Protein AF-A0A2C9LVH1-F1 (afdb_monomer_lite)

Foldseek 3Di:
DDPVVLLVLLLVLLQLLQCLLDLVLLPDDLVSLVVNLVSLVSLLVVLVVQPPDPCQVVNQVSQQVSLCPHPPNDPDGDGSVCSNCSNLSSLCSNVPRPSNDPVNVVSNQVVQVVVVVRNVSVVD

Structure (mmCIF, N/CA/C/O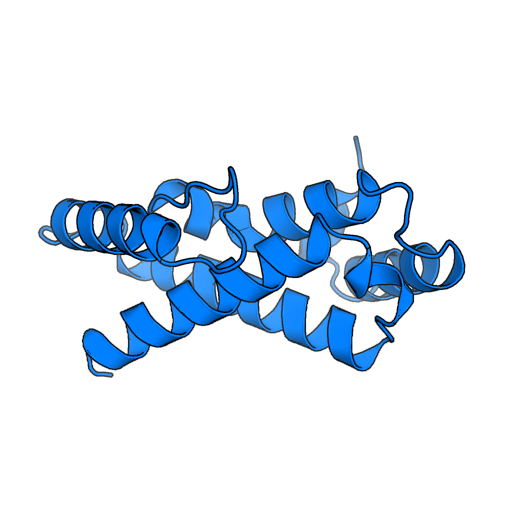 backbone):
data_AF-A0A2C9LVH1-F1
#
_entry.id   AF-A0A2C9LVH1-F1
#
loop_
_atom_site.group_PDB
_atom_site.id
_atom_site.type_symbol
_atom_site.label_atom_id
_atom_site.label_alt_id
_atom_site.label_comp_id
_atom_site.label_asym_id
_atom_site.label_entity_id
_atom_site.label_seq_id
_atom_site.pdbx_PDB_ins_code
_atom_site.Cartn_x
_atom_site.Cartn_y
_atom_site.Cartn_z
_atom_site.occupancy
_atom_site.B_iso_or_equiv
_atom_site.auth_seq_id
_atom_site.auth_comp_id
_atom_site.auth_asym_id
_atom_site.auth_atom_id
_atom_site.pdbx_PDB_model_num
ATOM 1 N N . MET A 1 1 ? -19.744 12.979 3.639 1.00 59.00 1 MET A N 1
ATOM 2 C CA . MET A 1 1 ? -19.319 11.820 2.816 1.00 59.00 1 MET A CA 1
ATOM 3 C C . MET A 1 1 ? -19.940 10.568 3.432 1.00 59.00 1 MET A C 1
ATOM 5 O O . MET A 1 1 ? -19.969 10.493 4.650 1.00 59.00 1 MET A O 1
ATOM 9 N N . SER A 1 2 ? -20.521 9.648 2.654 1.00 74.12 2 SER A N 1
ATOM 10 C CA . SER A 1 2 ? -21.210 8.464 3.214 1.00 74.12 2 SER A CA 1
ATOM 11 C C . SER A 1 2 ? -20.211 7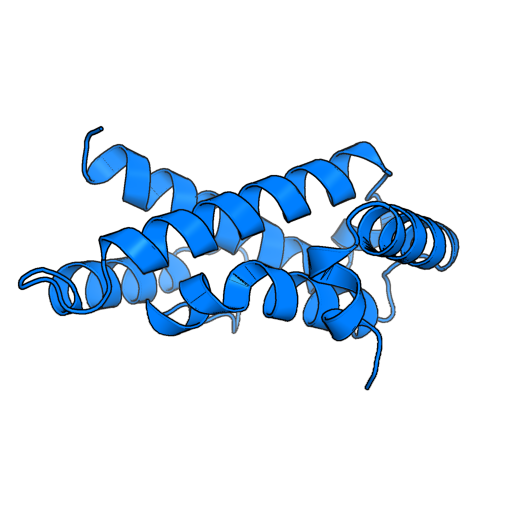.387 3.662 1.00 74.12 2 SER A C 1
ATOM 13 O O . SER A 1 2 ? -19.225 7.154 2.964 1.00 74.12 2 SER A O 1
ATOM 15 N N . ALA A 1 3 ? -20.487 6.686 4.769 1.00 74.12 3 ALA A N 1
ATOM 16 C CA . ALA A 1 3 ? -19.660 5.582 5.277 1.00 74.12 3 ALA A CA 1
ATOM 17 C C . ALA A 1 3 ? -19.419 4.478 4.229 1.00 74.12 3 ALA A C 1
ATOM 19 O O . ALA A 1 3 ? -18.339 3.897 4.165 1.00 74.12 3 ALA A O 1
ATOM 20 N N . VAL A 1 4 ? -20.394 4.240 3.342 1.00 78.69 4 VAL A N 1
ATOM 21 C CA . VAL A 1 4 ? -20.272 3.286 2.226 1.00 78.69 4 VAL A CA 1
ATOM 22 C C . VAL A 1 4 ? -19.185 3.709 1.234 1.00 78.69 4 VAL A C 1
ATOM 24 O O . VAL A 1 4 ? -18.483 2.860 0.695 1.00 78.69 4 VAL A O 1
ATOM 27 N N . ILE A 1 5 ? -19.035 5.014 0.989 1.00 81.75 5 ILE A N 1
ATOM 28 C CA . ILE A 1 5 ? -18.023 5.550 0.069 1.00 81.75 5 ILE A CA 1
ATOM 29 C C . ILE A 1 5 ? -16.631 5.387 0.681 1.00 81.75 5 ILE A C 1
ATOM 31 O O . ILE A 1 5 ? -15.731 4.911 -0.001 1.00 81.75 5 ILE A O 1
ATOM 35 N N . ILE A 1 6 ? -16.476 5.699 1.972 1.00 84.69 6 ILE A N 1
ATOM 36 C CA . ILE A 1 6 ? -15.209 5.529 2.702 1.00 84.69 6 ILE A CA 1
ATOM 37 C C . ILE A 1 6 ? -14.757 4.065 2.652 1.00 84.69 6 ILE A C 1
ATOM 39 O O . ILE A 1 6 ? -13.626 3.769 2.280 1.00 84.69 6 ILE A O 1
ATOM 43 N N . ILE A 1 7 ? -15.672 3.140 2.938 1.00 85.25 7 ILE A N 1
ATOM 44 C CA . ILE A 1 7 ? -15.420 1.697 2.882 1.00 85.25 7 ILE A CA 1
ATOM 45 C C . ILE A 1 7 ? -15.005 1.236 1.479 1.00 85.25 7 ILE A C 1
ATOM 47 O O . ILE A 1 7 ? -14.020 0.513 1.339 1.00 85.25 7 ILE A O 1
ATOM 51 N N . LYS A 1 8 ? -15.722 1.662 0.431 1.00 86.88 8 LYS A N 1
ATOM 52 C CA . LYS A 1 8 ? -15.373 1.324 -0.960 1.00 86.88 8 LYS A CA 1
ATOM 53 C C . LYS A 1 8 ? -13.982 1.826 -1.337 1.00 86.88 8 LYS A C 1
ATOM 55 O O . LYS A 1 8 ? -13.230 1.115 -1.991 1.00 86.88 8 LYS A O 1
ATOM 60 N N . ASN A 1 9 ? -13.649 3.028 -0.894 1.00 89.25 9 ASN A N 1
ATOM 61 C CA . ASN A 1 9 ? -12.369 3.669 -1.141 1.00 89.25 9 ASN A CA 1
ATOM 62 C C . ASN A 1 9 ? -11.209 2.942 -0.440 1.00 89.25 9 ASN A C 1
ATOM 64 O O . ASN A 1 9 ? -10.180 2.685 -1.059 1.00 89.25 9 ASN A O 1
ATOM 68 N N . ILE A 1 10 ? -11.394 2.529 0.819 1.00 90.50 10 ILE A N 1
ATOM 69 C CA . ILE A 1 10 ? -10.416 1.692 1.534 1.00 90.50 10 ILE A CA 1
ATOM 70 C C . ILE A 1 10 ? -10.244 0.340 0.830 1.00 90.50 10 ILE A C 1
ATOM 72 O O . ILE A 1 10 ? -9.126 -0.155 0.685 1.00 90.50 10 ILE A O 1
ATOM 76 N N . PHE A 1 11 ? -11.340 -0.255 0.355 1.00 90.31 11 PHE A N 1
ATOM 77 C CA . PHE A 1 11 ? -11.275 -1.511 -0.386 1.00 90.31 11 PHE A CA 1
ATOM 78 C C . PHE A 1 11 ? -10.509 -1.369 -1.708 1.00 90.31 11 PHE A C 1
ATOM 80 O O . PHE A 1 11 ? -9.767 -2.272 -2.086 1.00 90.31 11 PHE A O 1
ATOM 87 N N . GLU A 1 12 ? -10.621 -0.229 -2.390 1.00 91.94 12 GLU A N 1
ATOM 88 C CA . GLU A 1 12 ? -9.840 0.037 -3.599 1.00 91.94 12 GLU A CA 1
ATOM 89 C C . GLU A 1 12 ? -8.337 0.109 -3.304 1.00 91.94 12 GLU A C 1
ATOM 91 O O . GLU A 1 12 ? -7.536 -0.510 -4.007 1.00 91.94 12 GLU A O 1
ATOM 96 N N . PHE A 1 13 ? -7.945 0.752 -2.200 1.00 93.56 13 PHE A N 1
ATOM 97 C CA . PHE A 1 13 ? -6.558 0.704 -1.737 1.00 93.56 13 PHE A CA 1
ATOM 98 C C . PHE A 1 13 ? -6.098 -0.729 -1.425 1.00 93.56 13 PHE A C 1
ATOM 100 O O . PHE A 1 13 ? -4.992 -1.116 -1.802 1.00 93.56 13 PHE A O 1
ATOM 107 N N . ALA A 1 14 ? -6.948 -1.550 -0.807 1.00 91.62 14 ALA A N 1
ATOM 108 C CA . ALA A 1 14 ? -6.632 -2.949 -0.524 1.00 91.62 14 ALA A CA 1
ATOM 109 C C . ALA A 1 14 ? -6.335 -3.753 -1.806 1.00 91.62 14 ALA A C 1
ATOM 111 O O . ALA A 1 14 ? -5.381 -4.534 -1.843 1.00 91.62 14 ALA A O 1
ATOM 112 N N . LYS A 1 15 ? -7.091 -3.515 -2.887 1.00 91.75 15 LYS A N 1
ATOM 113 C CA . LYS A 1 15 ? -6.814 -4.114 -4.204 1.00 91.75 15 LYS A CA 1
ATOM 114 C C . LYS A 1 15 ? -5.488 -3.639 -4.782 1.00 91.75 15 LYS A C 1
ATOM 116 O O . LYS A 1 15 ? -4.735 -4.452 -5.310 1.00 91.75 15 LYS A O 1
ATOM 121 N N . ILE A 1 16 ? -5.189 -2.344 -4.670 1.00 93.69 16 ILE A N 1
ATOM 122 C CA . ILE A 1 16 ? -3.914 -1.774 -5.125 1.00 93.69 16 ILE A CA 1
ATOM 123 C C . ILE A 1 16 ? -2.751 -2.423 -4.379 1.00 93.69 16 ILE A C 1
ATOM 125 O O . ILE A 1 16 ? -1.799 -2.871 -5.014 1.00 93.69 16 ILE A O 1
ATOM 129 N N . LEU A 1 17 ? -2.846 -2.537 -3.053 1.00 91.94 17 LEU A N 1
ATOM 130 C CA . LEU A 1 17 ? -1.825 -3.185 -2.233 1.00 91.94 17 LEU A CA 1
ATOM 131 C C . LEU A 1 17 ? -1.671 -4.668 -2.603 1.00 91.94 17 LEU A C 1
ATOM 133 O O . LEU A 1 17 ? -0.555 -5.175 -2.688 1.00 91.94 17 LEU A O 1
ATOM 137 N N . SER A 1 18 ? -2.777 -5.349 -2.914 1.00 91.06 18 SER A N 1
ATOM 138 C CA . SER A 1 18 ? -2.744 -6.729 -3.404 1.00 91.06 18 SER A CA 1
ATOM 139 C C . SER A 1 18 ? -2.162 -6.869 -4.805 1.00 91.06 18 SER A C 1
ATOM 141 O O . SER A 1 18 ? -1.587 -7.905 -5.115 1.00 91.06 18 SER A O 1
ATOM 143 N N . SER A 1 19 ? -2.311 -5.870 -5.670 1.00 91.50 19 SER A N 1
ATOM 144 C CA . SER A 1 19 ? -1.648 -5.847 -6.975 1.00 91.50 19 SER A CA 1
ATOM 145 C C . SER A 1 19 ? -0.153 -5.553 -6.823 1.00 91.50 19 SER A C 1
ATOM 147 O O . SER A 1 19 ? 0.662 -6.176 -7.500 1.00 91.50 19 SER A O 1
ATOM 149 N N . ALA A 1 20 ? 0.218 -4.686 -5.875 1.00 92.06 20 ALA A N 1
ATOM 150 C CA . ALA A 1 20 ? 1.605 -4.342 -5.571 1.00 92.06 20 ALA A CA 1
ATOM 151 C C . ALA A 1 20 ? 2.435 -5.539 -5.081 1.00 92.06 20 ALA A C 1
ATOM 153 O O . ALA A 1 20 ? 3.647 -5.549 -5.281 1.00 92.06 20 ALA A O 1
ATOM 154 N N . SER A 1 21 ? 1.812 -6.551 -4.468 1.00 90.25 21 SER A N 1
ATOM 155 C CA . SER A 1 21 ? 2.475 -7.786 -4.021 1.00 90.25 21 SER A CA 1
ATOM 156 C C . SER A 1 21 ? 2.513 -8.901 -5.076 1.00 90.25 21 SER A C 1
ATOM 158 O O . SER A 1 21 ? 3.024 -9.985 -4.799 1.00 90.25 21 SER A O 1
ATOM 160 N N . ARG A 1 22 ? 1.978 -8.660 -6.280 1.00 90.50 22 ARG A N 1
ATOM 161 C CA . ARG A 1 22 ? 1.834 -9.659 -7.351 1.00 90.50 22 ARG A CA 1
ATOM 162 C C . ARG A 1 22 ? 2.624 -9.277 -8.600 1.00 90.50 22 ARG A C 1
ATOM 164 O O . ARG A 1 22 ? 3.161 -8.178 -8.711 1.00 90.50 22 ARG A O 1
ATOM 171 N N . ASP A 1 23 ? 2.649 -10.192 -9.562 1.00 91.94 23 ASP A N 1
ATOM 172 C CA . ASP A 1 23 ? 3.339 -10.031 -10.847 1.00 91.94 23 ASP A CA 1
ATOM 173 C C . ASP A 1 23 ? 2.743 -8.906 -11.713 1.00 91.94 23 ASP A C 1
ATOM 175 O O . ASP A 1 23 ? 3.426 -8.347 -12.568 1.00 91.94 23 ASP A O 1
ATOM 179 N N . ASP A 1 24 ? 1.492 -8.503 -11.456 1.00 88.94 24 ASP A N 1
ATOM 180 C CA . ASP A 1 24 ? 0.821 -7.400 -12.161 1.00 88.94 24 ASP A CA 1
ATOM 181 C C . ASP A 1 24 ? 1.587 -6.068 -12.048 1.00 88.94 24 ASP A C 1
ATOM 183 O O . ASP A 1 24 ? 1.448 -5.186 -12.904 1.00 88.94 24 ASP A O 1
ATOM 187 N N . VAL A 1 25 ? 2.435 -5.937 -11.022 1.00 93.31 25 VAL A N 1
ATOM 188 C CA . VAL A 1 25 ? 3.284 -4.767 -10.798 1.00 93.31 25 VAL A CA 1
ATOM 189 C C . VAL A 1 25 ? 4.297 -4.528 -11.931 1.00 93.31 25 VAL A C 1
ATOM 191 O O . VAL A 1 25 ? 4.754 -3.400 -12.115 1.00 93.31 25 VAL A O 1
ATOM 194 N N . GLU A 1 26 ? 4.620 -5.546 -12.741 1.00 93.94 26 GLU A N 1
ATOM 195 C CA . GLU A 1 26 ? 5.509 -5.414 -13.911 1.00 93.94 26 GLU A CA 1
ATOM 196 C C . GLU A 1 26 ? 4.972 -4.401 -14.936 1.00 93.94 26 GLU A C 1
ATOM 198 O O . GLU A 1 26 ? 5.737 -3.779 -15.672 1.00 93.94 26 GLU A O 1
ATOM 203 N N . LYS A 1 27 ? 3.648 -4.205 -14.964 1.00 92.56 27 LYS A N 1
ATOM 204 C CA . LYS A 1 27 ? 2.959 -3.296 -15.893 1.00 92.56 27 LYS A CA 1
ATOM 205 C C . LYS A 1 27 ? 2.763 -1.890 -15.326 1.00 92.56 27 LYS A C 1
ATOM 207 O O . LYS A 1 27 ? 2.196 -1.034 -16.007 1.00 92.56 27 LYS A O 1
ATOM 212 N N . TRP A 1 28 ? 3.178 -1.639 -14.084 1.00 94.00 28 TRP A N 1
ATOM 213 C CA . TRP A 1 28 ? 2.963 -0.346 -13.443 1.00 94.00 28 TRP A CA 1
ATOM 214 C C . TRP A 1 28 ? 3.871 0.722 -14.043 1.00 94.00 28 TRP A C 1
ATOM 216 O O . TRP A 1 28 ? 5.095 0.592 -14.074 1.00 94.00 28 TRP A O 1
ATOM 226 N N . ASN A 1 29 ? 3.249 1.819 -14.465 1.00 92.75 29 ASN A N 1
ATOM 227 C CA . ASN A 1 29 ? 3.931 3.013 -14.944 1.00 92.75 29 ASN A CA 1
ATOM 228 C C . ASN A 1 29 ? 3.873 4.134 -13.889 1.00 92.75 29 ASN A C 1
ATOM 230 O O . ASN A 1 29 ? 3.301 3.970 -12.808 1.00 92.75 29 ASN A O 1
ATOM 234 N N . LYS A 1 30 ? 4.442 5.303 -14.212 1.00 93.19 30 LYS A N 1
ATOM 235 C CA . LYS A 1 30 ? 4.431 6.479 -13.325 1.00 93.19 30 LYS A CA 1
ATOM 236 C C . LYS A 1 30 ? 3.023 6.835 -12.828 1.00 93.19 30 LYS A C 1
ATOM 238 O O . LYS A 1 30 ? 2.859 7.118 -11.646 1.00 93.19 30 LYS A O 1
ATOM 243 N N . ALA A 1 31 ? 2.013 6.778 -13.698 1.00 94.00 31 ALA A N 1
ATOM 244 C CA . ALA A 1 31 ? 0.636 7.097 -13.330 1.00 94.00 31 ALA A CA 1
ATOM 245 C C . ALA A 1 31 ? 0.044 6.060 -12.363 1.00 94.00 31 ALA A C 1
ATOM 247 O O . ALA A 1 31 ? -0.603 6.444 -11.392 1.00 94.00 31 ALA A O 1
ATOM 248 N N . SER A 1 32 ? 0.311 4.766 -12.570 1.00 94.50 32 SER A N 1
ATOM 249 C CA . SER A 1 32 ? -0.091 3.702 -11.639 1.00 94.50 32 SER A CA 1
ATOM 250 C C . SER A 1 32 ? 0.504 3.918 -10.246 1.00 94.50 32 SER A C 1
ATOM 252 O O . SER A 1 32 ? -0.220 3.861 -9.255 1.00 94.50 32 SER A O 1
ATOM 254 N N . ILE A 1 33 ? 1.804 4.232 -10.177 1.00 94.69 33 ILE A N 1
ATOM 255 C CA . ILE A 1 33 ? 2.518 4.491 -8.917 1.00 94.69 33 ILE A CA 1
ATOM 256 C C . ILE A 1 33 ? 1.937 5.718 -8.211 1.00 94.69 33 ILE A C 1
ATOM 258 O O . ILE A 1 33 ? 1.648 5.673 -7.017 1.00 94.69 33 ILE A O 1
ATOM 262 N N . GLN A 1 34 ? 1.723 6.807 -8.947 1.00 94.62 34 GLN A N 1
ATOM 263 C CA . GLN A 1 34 ? 1.193 8.042 -8.379 1.00 94.62 34 GLN A CA 1
ATOM 264 C C . GLN A 1 34 ? -0.251 7.874 -7.894 1.00 94.62 34 GLN A C 1
ATOM 266 O O . GLN A 1 34 ? -0.592 8.340 -6.811 1.00 94.62 34 GLN A O 1
ATOM 271 N N . ASN A 1 35 ? -1.077 7.137 -8.639 1.00 94.75 35 ASN A N 1
ATOM 272 C CA . ASN A 1 35 ? -2.424 6.778 -8.208 1.00 94.75 35 ASN A CA 1
ATOM 273 C C . ASN A 1 35 ? -2.401 5.932 -6.926 1.00 94.75 35 ASN A C 1
ATOM 275 O O . ASN A 1 35 ? -3.141 6.223 -5.991 1.00 94.75 35 ASN A O 1
ATOM 279 N N . ALA A 1 36 ? -1.523 4.929 -6.847 1.00 95.56 36 ALA A N 1
ATOM 280 C CA . ALA A 1 36 ? -1.374 4.105 -5.650 1.00 95.56 36 ALA A CA 1
ATOM 281 C C . ALA A 1 36 ? -0.970 4.943 -4.423 1.00 95.56 36 ALA A C 1
ATOM 283 O O . ALA A 1 36 ? -1.557 4.792 -3.351 1.00 95.56 36 ALA A O 1
ATOM 284 N N . LEU A 1 37 ? -0.031 5.880 -4.593 1.00 94.75 37 LEU A N 1
ATOM 285 C CA . LEU A 1 37 ? 0.370 6.809 -3.535 1.00 94.75 37 LEU A CA 1
ATOM 286 C C . LEU A 1 37 ? -0.785 7.721 -3.100 1.00 94.75 37 LEU A C 1
ATOM 288 O O . LEU A 1 37 ? -0.997 7.882 -1.901 1.00 94.75 37 LEU A O 1
ATOM 292 N N . ASN A 1 38 ? -1.579 8.250 -4.033 1.00 94.38 38 ASN A N 1
ATOM 293 C CA . ASN A 1 38 ? -2.748 9.071 -3.699 1.00 94.38 38 ASN A CA 1
ATOM 294 C C . ASN A 1 38 ? -3.795 8.280 -2.893 1.00 94.38 38 ASN A C 1
ATOM 296 O O . ASN A 1 38 ? -4.358 8.798 -1.931 1.00 94.38 38 ASN A O 1
ATOM 300 N N . TRP A 1 39 ? -4.028 7.010 -3.237 1.00 95.38 39 TRP A N 1
ATOM 301 C CA . TRP A 1 39 ? -4.905 6.131 -2.456 1.00 95.38 39 TRP A CA 1
ATOM 302 C C . TRP A 1 39 ? -4.360 5.848 -1.055 1.00 95.38 39 TRP A C 1
ATOM 304 O O . TRP A 1 39 ? -5.131 5.796 -0.097 1.00 95.38 39 TRP A O 1
ATOM 314 N N . SER A 1 40 ? -3.039 5.709 -0.920 1.00 94.25 40 SER A N 1
ATOM 315 C CA . SER A 1 40 ? -2.407 5.552 0.391 1.00 94.25 40 SER A CA 1
ATOM 316 C C . SER A 1 40 ? -2.542 6.812 1.257 1.00 94.25 40 SER A C 1
ATOM 318 O O . SER A 1 40 ? -2.870 6.706 2.433 1.00 94.25 40 SER A O 1
ATOM 320 N N . GLU A 1 41 ? -2.405 8.002 0.662 1.00 93.69 41 GLU A N 1
ATOM 321 C CA . GLU A 1 41 ? -2.621 9.290 1.339 1.00 93.69 41 GLU A CA 1
ATOM 322 C C . GLU A 1 41 ? -4.068 9.445 1.793 1.00 93.69 41 GLU A C 1
ATOM 324 O O . GLU A 1 41 ? -4.325 9.830 2.930 1.00 93.69 41 GLU A O 1
ATOM 329 N N . TYR A 1 42 ? -5.022 9.072 0.938 1.00 93.94 42 TYR A N 1
ATOM 330 C CA . TYR A 1 42 ? -6.429 9.049 1.316 1.00 93.94 42 TYR A CA 1
ATOM 331 C C . TYR A 1 42 ? -6.675 8.156 2.540 1.00 93.94 42 TYR A C 1
ATOM 333 O O . TYR A 1 42 ? -7.391 8.556 3.454 1.00 93.94 42 TYR A O 1
ATOM 341 N N . CYS A 1 43 ? -6.075 6.963 2.589 1.00 94.06 43 CYS A N 1
ATOM 342 C CA . CYS A 1 43 ? -6.226 6.063 3.733 1.00 94.06 43 CYS A CA 1
ATOM 343 C C . CYS A 1 43 ? -5.644 6.659 5.023 1.00 94.06 43 CYS A C 1
ATOM 345 O O . CYS A 1 43 ? -6.283 6.562 6.071 1.00 94.06 43 CYS A O 1
ATOM 347 N N . GLU A 1 44 ? -4.490 7.324 4.946 1.00 94.88 44 GLU A N 1
ATOM 348 C CA . GLU A 1 44 ? -3.890 8.025 6.089 1.00 94.88 44 GLU A CA 1
ATOM 349 C C . GLU A 1 44 ? -4.773 9.182 6.576 1.00 94.88 44 GLU A C 1
ATOM 351 O O . GLU A 1 44 ? -4.932 9.374 7.782 1.00 94.88 44 GLU A O 1
ATOM 356 N N . GLU A 1 45 ? -5.409 9.921 5.665 1.00 93.81 45 GLU A N 1
ATOM 357 C CA . GLU A 1 45 ? -6.389 10.944 6.037 1.00 93.81 45 GLU A CA 1
ATOM 358 C C . GLU A 1 45 ? -7.619 10.332 6.708 1.00 93.81 45 GLU A C 1
ATOM 360 O O . GLU A 1 45 ? -8.058 10.831 7.743 1.00 93.81 45 GLU A O 1
ATOM 365 N N . ILE A 1 46 ? -8.155 9.221 6.195 1.00 92.12 46 ILE A N 1
ATOM 366 C CA . ILE A 1 46 ? -9.273 8.530 6.852 1.00 92.12 46 ILE A CA 1
ATOM 367 C C . ILE A 1 46 ? -8.890 8.075 8.258 1.00 92.12 46 ILE A C 1
ATOM 369 O O . ILE A 1 46 ? -9.665 8.294 9.185 1.00 92.12 46 ILE A O 1
ATOM 373 N N . TYR A 1 47 ? -7.695 7.516 8.445 1.00 93.69 47 TYR A N 1
ATOM 374 C CA . TYR A 1 47 ? -7.208 7.133 9.768 1.00 93.69 47 TYR A CA 1
ATOM 375 C C . TYR A 1 47 ? -7.261 8.296 10.763 1.00 93.69 47 TYR A C 1
ATOM 377 O O . TYR A 1 47 ? -7.813 8.130 11.848 1.00 93.69 47 TYR A O 1
ATOM 385 N N . LYS A 1 48 ? -6.786 9.489 10.377 1.00 93.12 48 LYS A N 1
ATOM 386 C CA . LYS A 1 48 ? -6.822 10.689 11.235 1.00 93.12 48 LYS A CA 1
ATOM 387 C C . LYS A 1 48 ? -8.236 11.077 11.680 1.00 93.12 48 LYS A C 1
ATOM 389 O O . LYS A 1 48 ? -8.387 11.665 12.743 1.00 93.12 48 LYS A O 1
ATOM 394 N N . HIS A 1 49 ? -9.253 10.764 10.878 1.00 90.38 49 HIS A N 1
ATOM 395 C CA . HIS A 1 49 ? -10.656 11.058 11.189 1.00 90.38 49 HIS A CA 1
ATOM 396 C C . HIS A 1 49 ? -11.358 9.937 11.967 1.00 90.38 49 HIS A C 1
ATOM 398 O O . HIS A 1 49 ? -12.449 10.161 12.482 1.00 90.38 49 HIS A O 1
ATOM 404 N N . VAL A 1 50 ? -10.780 8.734 12.005 1.00 88.94 50 VAL A N 1
ATOM 405 C CA . VAL A 1 50 ? -11.375 7.548 12.639 1.00 88.94 50 VAL A CA 1
ATOM 406 C C . VAL A 1 50 ? -10.743 7.268 14.000 1.00 88.94 50 VAL A C 1
ATOM 408 O O . VAL A 1 50 ? -11.452 6.844 14.905 1.00 88.94 50 VAL A O 1
ATOM 411 N N . ILE A 1 51 ? -9.440 7.512 14.163 1.00 91.56 51 ILE A N 1
ATOM 412 C CA . ILE A 1 51 ? -8.743 7.203 15.412 1.00 91.56 51 ILE A CA 1
ATOM 413 C C . ILE A 1 51 ? -9.302 7.997 16.599 1.00 91.56 51 ILE A C 1
ATOM 415 O O . ILE A 1 51 ? -9.508 9.213 16.527 1.00 91.56 51 ILE A O 1
ATOM 419 N N . GLY A 1 52 ? -9.532 7.294 17.706 1.00 88.19 52 GLY A N 1
ATOM 420 C CA . GLY A 1 52 ? -10.066 7.844 18.946 1.00 88.19 52 GLY A CA 1
ATOM 421 C C . GLY A 1 52 ? -11.540 8.238 18.869 1.00 88.19 52 GLY A C 1
ATOM 422 O O . GLY A 1 52 ? -12.018 8.915 19.775 1.00 88.19 52 GLY A O 1
ATOM 423 N N . GLN A 1 53 ? -12.250 7.864 17.801 1.00 90.69 53 GLN A N 1
ATOM 424 C CA . GLN A 1 53 ? -13.691 8.074 17.681 1.00 90.69 53 GLN A CA 1
ATOM 425 C C . GLN A 1 53 ? -14.464 6.849 18.179 1.00 90.69 53 GLN A C 1
ATOM 427 O O . GLN A 1 53 ? -14.006 5.718 18.039 1.00 90.69 53 GLN A O 1
ATOM 432 N N . ASP A 1 54 ? -15.694 7.059 18.652 1.00 90.19 54 ASP A N 1
ATOM 433 C CA . ASP A 1 54 ? -16.557 5.987 19.183 1.00 90.19 54 ASP A CA 1
ATOM 434 C C . ASP A 1 54 ? -16.864 4.871 18.163 1.00 90.19 54 ASP A C 1
ATOM 436 O O . ASP A 1 54 ? -17.239 3.764 18.535 1.00 90.19 54 ASP A O 1
ATOM 440 N N . PHE A 1 55 ? -16.712 5.156 16.867 1.00 85.12 55 PHE A N 1
ATOM 441 C CA . PHE A 1 55 ? -16.956 4.219 15.766 1.00 85.12 55 PHE A CA 1
ATOM 442 C C . PHE A 1 55 ? -15.671 3.596 15.189 1.00 85.12 55 PHE A C 1
ATOM 444 O O . PHE A 1 55 ? -15.721 2.963 14.130 1.00 85.12 55 PHE A O 1
ATOM 451 N N . GLU A 1 56 ? -14.514 3.780 15.833 1.00 88.62 56 GLU A N 1
ATOM 452 C CA . GLU A 1 56 ? -13.232 3.231 15.371 1.00 88.62 56 GLU A CA 1
ATOM 453 C C . GLU A 1 56 ? -13.281 1.705 15.202 1.00 88.62 56 GLU A C 1
ATOM 455 O O . GLU A 1 56 ? -12.883 1.187 14.153 1.00 88.62 56 GLU A O 1
ATOM 460 N N . ASP A 1 57 ? -13.818 0.997 16.198 1.00 88.69 57 ASP A N 1
ATOM 461 C CA . ASP A 1 57 ? -13.908 -0.466 16.203 1.00 88.69 57 ASP A CA 1
ATOM 462 C C . ASP A 1 57 ? -14.812 -0.994 15.082 1.00 88.69 57 ASP A C 1
ATOM 464 O O . ASP A 1 57 ? -14.457 -1.953 14.388 1.00 88.69 57 ASP A O 1
ATOM 468 N N . ASP A 1 58 ? -15.937 -0.320 14.832 1.00 88.25 58 ASP A N 1
ATOM 469 C CA . ASP A 1 58 ? -16.857 -0.649 13.740 1.00 88.25 58 ASP A CA 1
ATOM 470 C C . ASP A 1 58 ? -16.178 -0.504 12.372 1.00 88.25 58 ASP A C 1
ATOM 472 O O . ASP A 1 58 ? -16.356 -1.339 11.474 1.00 88.25 58 ASP A O 1
ATOM 476 N N . VAL A 1 59 ? -15.390 0.562 12.190 1.00 86.38 59 VAL A N 1
ATOM 477 C CA . VAL A 1 59 ? -14.605 0.767 10.968 1.00 86.38 59 VAL A CA 1
ATOM 478 C C . VAL A 1 59 ? -13.542 -0.317 10.849 1.00 86.38 59 VAL A C 1
ATOM 480 O O . VAL A 1 59 ? -13.436 -0.936 9.790 1.00 86.38 59 VAL A O 1
ATOM 483 N N . ASN A 1 60 ? -12.810 -0.605 11.925 1.00 89.31 60 ASN A N 1
ATOM 484 C CA . ASN A 1 60 ? -11.765 -1.622 11.940 1.00 89.31 60 ASN A CA 1
ATOM 485 C C . ASN A 1 60 ? -12.311 -3.005 11.555 1.00 89.31 60 ASN A C 1
ATOM 487 O O . ASN A 1 60 ? -11.742 -3.687 10.699 1.00 89.31 60 ASN A O 1
ATOM 491 N N . GLN A 1 61 ? -13.450 -3.402 12.130 1.00 89.12 61 GLN A N 1
ATOM 492 C CA . GLN A 1 61 ? -14.097 -4.676 11.828 1.00 89.12 61 GLN A CA 1
ATOM 493 C C . GLN A 1 61 ? -14.508 -4.758 10.354 1.00 89.12 61 GLN A C 1
ATOM 495 O O . GLN A 1 61 ? -14.250 -5.771 9.698 1.00 89.12 61 GLN A O 1
ATOM 500 N N . LYS A 1 62 ? -15.101 -3.689 9.808 1.00 88.06 62 LYS A N 1
ATOM 501 C CA . LYS A 1 62 ? -15.502 -3.645 8.395 1.00 88.06 62 LYS A CA 1
ATOM 502 C C . LYS A 1 62 ? -14.300 -3.684 7.459 1.00 88.06 62 LYS A C 1
ATOM 504 O O . LYS A 1 62 ? -14.325 -4.436 6.490 1.00 88.06 62 LYS A O 1
ATOM 509 N N . VAL A 1 63 ? -13.245 -2.923 7.746 1.00 87.31 63 VAL A N 1
ATOM 510 C CA . VAL A 1 63 ? -11.998 -2.930 6.961 1.00 87.31 63 VAL A CA 1
ATOM 511 C C . VAL A 1 63 ? -11.376 -4.324 6.943 1.00 87.31 63 VAL A C 1
ATOM 513 O O . VAL A 1 63 ? -11.033 -4.824 5.872 1.00 87.31 63 VAL A O 1
ATOM 516 N N . ASN A 1 64 ? -11.317 -4.989 8.096 1.00 88.00 64 ASN A N 1
ATOM 517 C CA . ASN A 1 64 ? -10.796 -6.347 8.201 1.00 88.00 64 ASN A CA 1
ATOM 518 C C . ASN A 1 64 ? -11.631 -7.335 7.368 1.00 88.00 64 ASN A C 1
ATOM 520 O O . ASN A 1 64 ? -11.091 -8.049 6.522 1.00 88.00 64 ASN A O 1
ATOM 524 N N . GLN A 1 65 ? -12.960 -7.300 7.511 1.00 87.12 65 GLN A N 1
ATOM 525 C CA . GLN A 1 65 ? -13.870 -8.146 6.733 1.00 87.12 65 GLN A CA 1
ATOM 526 C C . GLN A 1 65 ? -13.742 -7.922 5.224 1.00 87.12 65 GLN A C 1
ATOM 528 O O . GLN A 1 65 ? -13.765 -8.885 4.465 1.00 87.12 65 GLN A O 1
ATOM 533 N N . LEU A 1 66 ? -13.570 -6.676 4.774 1.00 83.12 66 LEU A N 1
ATOM 534 C CA . LEU A 1 66 ? -13.435 -6.359 3.350 1.00 83.12 66 LEU A CA 1
ATOM 535 C C . LEU A 1 66 ? -12.222 -7.033 2.716 1.00 83.12 66 LEU A C 1
ATOM 537 O O . LEU A 1 66 ? -12.298 -7.465 1.569 1.00 83.12 66 LEU A O 1
ATOM 541 N N . THR A 1 67 ? -11.122 -7.174 3.459 1.00 78.19 67 THR A N 1
ATOM 542 C CA . THR A 1 67 ? -9.921 -7.831 2.924 1.00 78.19 67 THR A CA 1
ATOM 543 C C . THR A 1 67 ? -10.116 -9.316 2.618 1.00 78.19 67 THR A C 1
ATOM 545 O O . THR A 1 67 ? -9.416 -9.851 1.762 1.00 78.19 67 THR A O 1
ATOM 548 N N . LEU A 1 68 ? -11.130 -9.959 3.211 1.00 81.12 68 LEU A N 1
ATOM 549 C CA . LEU A 1 68 ? -11.516 -11.337 2.886 1.00 81.12 68 LEU A CA 1
ATOM 550 C C . LEU A 1 68 ? -12.111 -11.478 1.477 1.00 81.12 68 LEU A C 1
ATOM 552 O O . LEU A 1 68 ? -12.115 -12.577 0.932 1.00 81.12 68 LEU A O 1
ATOM 556 N N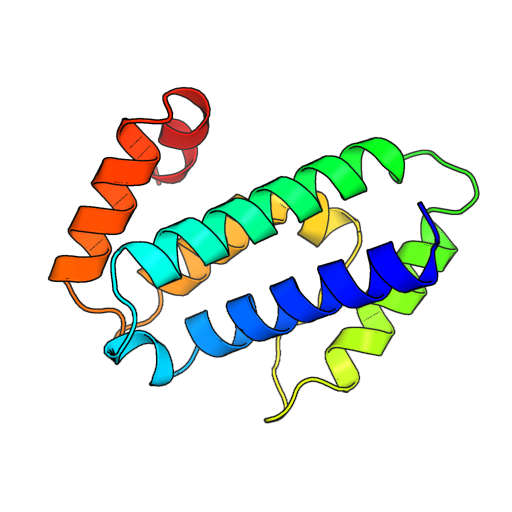 . PHE A 1 69 ? -12.602 -10.383 0.891 1.00 82.06 69 PHE A N 1
ATOM 557 C CA . PHE A 1 69 ? -13.197 -10.360 -0.449 1.00 82.06 69 PHE A CA 1
ATOM 558 C C . PHE A 1 69 ? -12.205 -9.930 -1.538 1.00 82.06 69 PHE A C 1
ATOM 560 O O . PHE A 1 69 ? -12.611 -9.627 -2.660 1.00 82.06 69 PHE A O 1
ATOM 567 N N . LEU A 1 70 ? -10.909 -9.847 -1.223 1.00 81.44 70 LEU A N 1
ATOM 568 C CA . LEU A 1 70 ? -9.885 -9.604 -2.233 1.00 81.44 70 LEU A CA 1
ATOM 569 C C . LEU A 1 70 ? -9.721 -10.842 -3.118 1.00 81.44 70 LEU A C 1
ATOM 571 O O . LEU A 1 70 ? -9.478 -11.943 -2.625 1.00 81.44 70 LEU A O 1
ATOM 575 N N . GLU A 1 71 ? -9.819 -10.634 -4.429 1.00 73.19 71 GLU A N 1
ATOM 576 C CA . GLU A 1 71 ? -9.572 -11.662 -5.436 1.00 73.19 71 GLU A CA 1
ATOM 577 C C . GLU A 1 71 ? -8.321 -11.323 -6.265 1.00 73.19 71 GLU A C 1
ATOM 579 O O . GLU A 1 71 ? -8.210 -10.201 -6.774 1.00 73.19 71 GLU A O 1
ATOM 584 N N . PRO A 1 72 ? -7.381 -12.274 -6.441 1.00 70.06 72 PRO A N 1
ATOM 585 C CA . PRO A 1 72 ? -7.318 -13.583 -5.781 1.00 70.06 72 PRO A CA 1
ATOM 586 C C . PRO A 1 72 ? -7.073 -13.444 -4.272 1.00 70.06 72 PRO A C 1
ATOM 588 O O . PRO A 1 72 ? -6.624 -12.391 -3.819 1.00 70.06 72 PRO A O 1
ATOM 591 N N . VAL A 1 73 ? -7.342 -14.520 -3.517 1.00 69.56 73 VAL A N 1
ATOM 592 C CA . VAL A 1 73 ? -7.162 -14.551 -2.056 1.00 69.56 73 VAL A CA 1
ATOM 593 C C . VAL A 1 73 ? -5.790 -13.993 -1.695 1.00 69.56 73 VAL A C 1
ATOM 595 O O . VAL A 1 73 ? -4.754 -14.528 -2.092 1.00 69.56 73 VAL A O 1
ATOM 598 N N . SER A 1 74 ? -5.807 -12.894 -0.951 1.00 69.56 74 SER A N 1
ATOM 599 C CA . SER A 1 74 ? -4.618 -12.167 -0.538 1.00 69.56 74 SER A CA 1
ATOM 600 C C . SER A 1 74 ? -4.371 -12.391 0.946 1.00 69.56 74 SER A C 1
ATOM 602 O O . SER A 1 74 ? -5.302 -12.390 1.748 1.00 69.56 74 SER A O 1
ATOM 604 N N . CYS A 1 75 ? -3.107 -12.541 1.339 1.00 73.69 75 CYS A N 1
ATOM 605 C CA . CYS A 1 75 ? -2.728 -12.560 2.755 1.00 73.69 75 CYS A CA 1
ATOM 606 C C . CYS A 1 75 ? -2.770 -11.159 3.389 1.00 73.69 75 CYS A C 1
ATOM 608 O O . CYS A 1 75 ? -2.483 -11.014 4.578 1.00 73.69 75 CYS A O 1
ATOM 610 N N . ILE A 1 76 ? -3.102 -10.126 2.607 1.00 78.44 76 ILE A N 1
ATOM 611 C CA . ILE A 1 76 ? -3.250 -8.760 3.095 1.00 78.44 76 ILE A CA 1
ATOM 612 C C . ILE A 1 76 ? -4.438 -8.702 4.042 1.00 78.44 76 ILE A C 1
ATOM 614 O O . ILE A 1 76 ? -5.574 -8.962 3.658 1.00 78.44 76 ILE A O 1
ATOM 618 N N . ARG A 1 77 ? -4.161 -8.298 5.278 1.00 79.31 77 ARG A N 1
ATOM 619 C CA . ARG A 1 77 ? -5.172 -7.925 6.260 1.00 79.31 77 ARG A CA 1
ATOM 620 C C . ARG A 1 77 ? -4.968 -6.463 6.592 1.00 79.31 77 ARG A C 1
ATOM 622 O O . ARG A 1 77 ? -3.907 -6.090 7.083 1.00 79.31 77 ARG A O 1
ATOM 629 N N . LEU A 1 78 ? -5.974 -5.651 6.300 1.00 86.75 78 LEU A N 1
ATOM 630 C CA . LEU A 1 78 ? -5.982 -4.250 6.687 1.00 86.75 78 LEU A CA 1
ATOM 631 C C . LEU A 1 78 ? -6.731 -4.096 8.007 1.00 86.75 78 LEU A C 1
ATOM 633 O O . LEU A 1 78 ? -7.728 -4.768 8.270 1.00 86.75 78 LEU A O 1
ATOM 637 N N . SER A 1 79 ? -6.235 -3.174 8.814 1.00 89.94 79 SER A N 1
ATOM 638 C CA . SER A 1 79 ? -6.846 -2.666 10.038 1.00 89.94 79 SER A CA 1
ATOM 639 C C . SER A 1 79 ? -6.887 -1.143 9.974 1.00 89.94 79 SER A C 1
ATOM 641 O O . SER A 1 79 ? -6.226 -0.545 9.120 1.00 89.94 79 SER A O 1
ATOM 643 N N . THR A 1 80 ? -7.594 -0.499 10.899 1.00 88.50 80 THR A N 1
ATOM 644 C CA . THR A 1 80 ? -7.542 0.964 11.037 1.00 88.50 80 THR A CA 1
ATOM 645 C C . THR A 1 80 ? -6.102 1.453 11.226 1.00 88.50 80 THR A C 1
ATOM 647 O O . THR A 1 80 ? -5.683 2.389 10.553 1.00 88.50 80 THR A O 1
ATOM 650 N N . GLU A 1 81 ? -5.284 0.756 12.022 1.00 90.19 81 GLU A N 1
ATOM 651 C CA . GLU A 1 81 ? -3.854 1.076 12.176 1.00 90.19 81 GLU A CA 1
ATOM 652 C C . GLU A 1 81 ? -3.080 0.974 10.848 1.00 90.19 81 GLU A C 1
ATOM 654 O O . GLU A 1 81 ? -2.208 1.795 10.558 1.00 90.19 81 GLU A O 1
ATOM 659 N N . SER A 1 82 ? -3.424 -0.008 10.007 1.00 91.50 82 SER A N 1
ATOM 660 C CA . SER A 1 82 ? -2.810 -0.164 8.682 1.00 91.50 82 SER A CA 1
ATOM 661 C C . SER A 1 82 ? -3.092 1.043 7.786 1.00 91.50 82 SER A C 1
ATOM 663 O O . SER A 1 82 ? -2.228 1.425 7.001 1.00 91.50 82 SER A O 1
ATOM 665 N N . LEU A 1 83 ? -4.266 1.675 7.923 1.00 92.19 83 LEU A N 1
ATOM 666 C CA . LEU A 1 83 ? -4.607 2.896 7.187 1.00 92.19 83 LEU A CA 1
ATOM 667 C C . LEU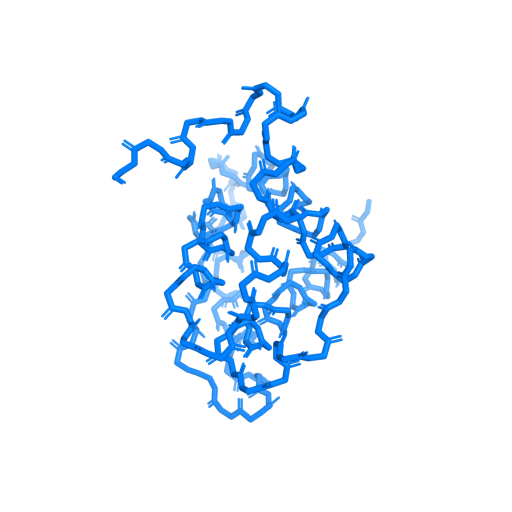 A 1 83 ? -3.685 4.056 7.572 1.00 92.19 83 LEU A C 1
ATOM 669 O O . LEU A 1 83 ? -3.214 4.773 6.696 1.00 92.19 83 LEU A O 1
ATOM 673 N N . GLY A 1 84 ? -3.350 4.188 8.860 1.00 92.19 84 GLY A N 1
ATOM 674 C CA . GLY A 1 84 ? -2.412 5.203 9.353 1.00 92.19 84 GLY A CA 1
ATOM 675 C C . GLY A 1 84 ? -0.965 5.009 8.890 1.00 92.19 84 GLY A C 1
ATOM 676 O O . GLY A 1 84 ? -0.148 5.915 9.031 1.00 92.19 84 GLY A O 1
ATOM 677 N N . LYS A 1 85 ? -0.642 3.837 8.334 1.00 93.06 85 LYS A N 1
ATOM 678 C CA . LYS A 1 85 ? 0.671 3.486 7.771 1.00 93.06 85 LYS A CA 1
ATOM 679 C C . LYS A 1 85 ? 0.570 3.122 6.287 1.00 93.06 85 LYS A C 1
ATOM 681 O O . LYS A 1 85 ? 1.471 2.471 5.755 1.00 93.06 85 LYS A O 1
ATOM 686 N N . ALA A 1 86 ? -0.518 3.500 5.615 1.00 93.94 86 ALA A N 1
ATOM 687 C CA . ALA A 1 86 ? -0.845 2.991 4.287 1.00 93.94 86 ALA A CA 1
ATOM 688 C C . ALA A 1 86 ? 0.251 3.291 3.259 1.00 93.94 86 ALA A C 1
ATOM 690 O O . ALA A 1 86 ? 0.584 2.423 2.447 1.00 93.94 86 ALA A O 1
ATOM 691 N N . LYS A 1 87 ? 0.858 4.483 3.308 1.00 93.31 87 LYS A N 1
ATOM 692 C CA . LYS A 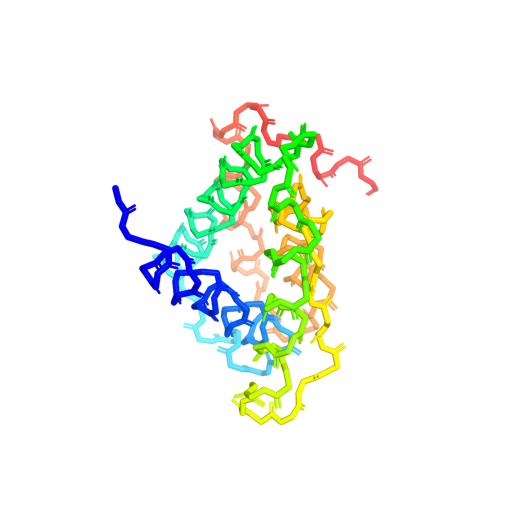1 87 ? 1.933 4.849 2.380 1.00 93.31 87 LYS A CA 1
ATOM 693 C C . LYS A 1 87 ? 3.184 4.019 2.620 1.00 93.31 87 LYS A C 1
ATOM 695 O O . LYS A 1 87 ? 3.768 3.504 1.669 1.00 93.31 87 LYS A O 1
ATOM 700 N N . TYR A 1 88 ? 3.562 3.844 3.885 1.00 92.19 88 TYR A N 1
ATOM 701 C CA . TYR A 1 88 ? 4.682 2.987 4.264 1.00 92.19 88 TYR A CA 1
ATOM 702 C C . TYR A 1 88 ? 4.466 1.548 3.776 1.00 92.19 88 TYR A C 1
ATOM 704 O O . TYR A 1 88 ? 5.328 1.009 3.087 1.00 92.19 88 TYR A O 1
ATOM 712 N N . LEU A 1 89 ? 3.295 0.963 4.055 1.00 92.69 89 LEU A N 1
ATOM 713 C CA . LEU A 1 89 ? 2.955 -0.402 3.643 1.00 92.69 89 LEU A CA 1
ATOM 714 C C . LEU A 1 89 ? 3.009 -0.571 2.123 1.00 92.69 89 LEU A C 1
ATOM 716 O O . LEU A 1 89 ? 3.553 -1.559 1.631 1.00 92.69 89 LEU A O 1
ATOM 720 N N . LEU A 1 90 ? 2.483 0.398 1.368 1.00 94.69 90 LEU A N 1
ATOM 721 C CA . LEU A 1 90 ? 2.538 0.377 -0.091 1.00 94.69 90 LEU A CA 1
ATOM 722 C C . LEU A 1 90 ? 3.983 0.403 -0.603 1.00 94.69 90 LEU A C 1
ATOM 724 O O . LEU A 1 90 ? 4.351 -0.418 -1.443 1.00 94.69 90 LEU A O 1
ATOM 728 N N . VAL A 1 91 ? 4.804 1.329 -0.103 1.00 93.75 91 VAL A N 1
ATOM 729 C CA . VAL A 1 91 ? 6.199 1.474 -0.541 1.00 93.75 91 VAL A CA 1
ATOM 730 C C . VAL A 1 91 ? 7.015 0.236 -0.182 1.00 93.75 91 VAL A C 1
ATOM 732 O O . VAL A 1 91 ? 7.741 -0.280 -1.029 1.00 93.75 91 VAL A O 1
ATOM 735 N N . GLU A 1 92 ? 6.867 -0.278 1.037 1.00 92.19 92 GLU A N 1
ATOM 736 C CA . GLU A 1 92 ? 7.531 -1.504 1.481 1.00 92.19 92 GLU A CA 1
ATOM 737 C C . GLU A 1 92 ? 7.118 -2.702 0.619 1.00 92.19 92 GLU A C 1
ATOM 739 O O . GLU A 1 92 ? 7.985 -3.452 0.166 1.00 92.19 92 GLU A O 1
ATOM 744 N N . THR A 1 93 ? 5.825 -2.837 0.308 1.00 92.62 93 THR A N 1
ATOM 745 C CA . THR A 1 93 ? 5.306 -3.913 -0.552 1.00 92.62 93 THR A CA 1
ATOM 746 C C . THR A 1 93 ? 5.899 -3.835 -1.959 1.00 92.62 93 THR A C 1
ATOM 748 O O . THR A 1 93 ? 6.391 -4.836 -2.477 1.00 92.62 93 THR A O 1
ATOM 751 N N . LEU A 1 94 ? 5.924 -2.643 -2.566 1.00 93.75 94 LEU A N 1
ATOM 752 C CA . LEU A 1 94 ? 6.488 -2.432 -3.903 1.00 93.75 94 LEU A CA 1
ATOM 753 C C . LEU A 1 94 ? 7.994 -2.701 -3.952 1.00 93.75 94 LEU A C 1
ATOM 755 O O . LEU A 1 94 ? 8.483 -3.349 -4.875 1.00 93.75 94 LEU A O 1
ATOM 759 N N . LEU A 1 95 ? 8.751 -2.206 -2.971 1.00 92.31 95 LEU A N 1
ATOM 760 C CA . LEU A 1 95 ? 10.206 -2.368 -2.951 1.00 92.31 95 LEU A CA 1
ATOM 761 C C . LEU A 1 95 ? 10.625 -3.815 -2.670 1.00 92.31 95 LEU A C 1
ATOM 763 O O . LEU A 1 95 ? 11.623 -4.268 -3.244 1.00 92.31 95 LEU A O 1
ATOM 767 N N . SER A 1 96 ? 9.844 -4.521 -1.848 1.00 91.12 96 SER A N 1
ATOM 768 C CA . SER A 1 96 ? 10.028 -5.939 -1.521 1.00 91.12 96 SER A CA 1
ATOM 769 C C . SER A 1 96 ? 9.599 -6.878 -2.648 1.00 91.12 96 SER A C 1
ATOM 771 O O . SER A 1 96 ? 10.049 -8.021 -2.682 1.00 91.12 96 SER A O 1
ATOM 773 N N . ASN A 1 97 ? 8.758 -6.425 -3.583 1.00 92.94 97 ASN A N 1
ATOM 774 C CA . ASN A 1 97 ? 8.328 -7.254 -4.701 1.00 92.94 97 ASN A CA 1
ATOM 775 C C . ASN A 1 97 ? 9.469 -7.403 -5.738 1.00 92.94 97 ASN A C 1
ATOM 777 O O . ASN A 1 97 ? 9.893 -6.410 -6.345 1.00 92.94 97 ASN A O 1
ATOM 781 N N . PRO A 1 98 ? 9.974 -8.629 -5.992 1.00 92.88 98 PRO A N 1
ATOM 782 C CA . PRO A 1 98 ? 11.051 -8.863 -6.956 1.00 92.88 98 PRO A CA 1
ATOM 783 C C . PRO A 1 98 ? 10.633 -8.580 -8.403 1.00 92.88 98 PRO A C 1
ATOM 785 O O . PRO A 1 98 ? 11.494 -8.324 -9.243 1.00 92.88 98 PRO A O 1
ATOM 788 N N . LYS A 1 99 ? 9.329 -8.599 -8.697 1.00 94.88 99 LYS A N 1
ATOM 789 C CA . LYS A 1 99 ? 8.778 -8.281 -10.016 1.00 94.88 99 LYS A CA 1
ATOM 790 C C . LYS A 1 99 ? 8.608 -6.786 -10.258 1.00 94.88 99 LYS A C 1
ATOM 792 O O . LYS A 1 99 ? 8.345 -6.382 -11.385 1.00 94.88 99 LYS A O 1
ATOM 797 N N . PHE A 1 100 ? 8.786 -5.943 -9.239 1.00 94.38 100 PHE A N 1
ATOM 798 C CA . PHE A 1 100 ? 8.695 -4.501 -9.426 1.00 94.38 100 PHE A CA 1
ATOM 799 C C . PHE A 1 100 ? 9.887 -3.978 -10.246 1.00 94.38 100 PHE A C 1
ATOM 801 O O . PHE A 1 100 ? 11.030 -4.094 -9.784 1.00 94.38 100 PHE A O 1
ATOM 808 N N . PRO A 1 101 ? 9.666 -3.408 -11.451 1.00 93.62 101 PRO A N 1
ATOM 809 C CA . PRO A 1 101 ? 10.758 -3.056 -12.353 1.00 93.62 101 PRO A CA 1
ATOM 810 C C . PRO A 1 101 ? 11.726 -2.037 -11.747 1.00 93.62 101 PRO A C 1
ATOM 812 O O . PRO A 1 101 ? 11.315 -1.099 -11.064 1.00 93.62 101 PRO A O 1
ATOM 815 N N . LEU A 1 102 ? 13.023 -2.169 -12.051 1.00 91.50 102 LEU A N 1
ATOM 816 C CA . LEU A 1 102 ? 14.050 -1.225 -11.585 1.00 91.50 102 LEU A CA 1
ATOM 817 C C . LEU A 1 102 ? 13.743 0.220 -12.005 1.00 91.50 102 LEU A C 1
ATOM 819 O O . LEU A 1 102 ? 13.872 1.129 -11.191 1.00 91.50 102 LEU A O 1
ATOM 823 N N . SER A 1 103 ? 13.277 0.430 -13.240 1.00 91.69 103 SER A N 1
ATOM 824 C CA . SER A 1 103 ? 12.823 1.739 -13.730 1.00 91.69 103 SER A CA 1
ATOM 825 C C . SER A 1 103 ? 11.704 2.320 -12.860 1.00 91.69 103 SER A C 1
ATOM 827 O O . SER A 1 103 ? 11.763 3.481 -12.464 1.00 91.69 103 SER A O 1
ATOM 829 N N . SER A 1 104 ? 10.726 1.496 -12.488 1.00 93.25 104 SER A N 1
ATOM 830 C CA . SER A 1 104 ? 9.629 1.879 -11.597 1.00 93.25 104 SER A CA 1
ATOM 831 C C . SER A 1 104 ? 10.099 2.153 -10.163 1.00 93.25 104 SER A C 1
ATOM 833 O O . SER A 1 104 ? 9.555 3.045 -9.514 1.00 93.25 104 SER A O 1
ATOM 835 N N . LYS A 1 105 ? 11.154 1.478 -9.679 1.00 91.62 105 LYS A N 1
ATOM 836 C CA . LYS A 1 105 ? 11.801 1.792 -8.388 1.00 91.62 105 LYS A CA 1
ATOM 837 C C . LYS A 1 105 ? 12.454 3.175 -8.387 1.00 91.62 105 LYS A C 1
ATOM 839 O O . LYS A 1 105 ? 12.339 3.875 -7.384 1.00 91.62 105 LYS A O 1
ATOM 844 N N . PHE A 1 106 ? 13.103 3.580 -9.482 1.00 91.25 106 PHE A N 1
ATOM 845 C CA . PHE A 1 106 ? 13.639 4.942 -9.616 1.00 91.25 106 PHE A CA 1
ATOM 846 C C . PHE A 1 106 ? 12.516 5.978 -9.598 1.00 91.25 106 PHE A C 1
ATOM 848 O O . PHE A 1 106 ? 12.537 6.865 -8.755 1.00 91.25 106 PHE A O 1
ATOM 855 N N . ILE A 1 107 ? 11.472 5.778 -10.408 1.00 92.38 107 ILE A N 1
ATOM 856 C CA . ILE A 1 107 ? 10.299 6.666 -10.435 1.00 92.38 107 ILE A CA 1
ATOM 857 C C . ILE A 1 107 ? 9.658 6.794 -9.046 1.00 92.38 107 ILE A C 1
ATOM 859 O O . ILE A 1 107 ? 9.315 7.895 -8.622 1.00 92.38 107 ILE A O 1
ATOM 863 N N . LEU A 1 108 ? 9.494 5.681 -8.324 1.00 92.25 108 LEU A N 1
ATOM 864 C CA . LEU A 1 108 ? 8.943 5.689 -6.970 1.00 92.25 108 LEU A CA 1
ATOM 865 C C . LEU A 1 108 ? 9.806 6.529 -6.019 1.00 92.25 108 LEU A C 1
ATOM 867 O O . LEU A 1 108 ? 9.267 7.319 -5.247 1.00 92.25 108 LEU A O 1
ATOM 871 N N . ARG A 1 109 ? 11.134 6.376 -6.077 1.00 89.75 109 ARG A N 1
ATOM 872 C CA . ARG A 1 109 ? 12.061 7.167 -5.258 1.00 89.75 109 ARG A CA 1
ATOM 873 C C . ARG A 1 109 ? 12.004 8.649 -5.612 1.00 89.75 109 ARG A C 1
ATOM 875 O O . ARG A 1 109 ? 11.932 9.448 -4.686 1.00 89.75 109 ARG A O 1
ATOM 882 N N . ASP A 1 110 ? 11.963 8.991 -6.897 1.00 90.12 110 ASP A N 1
ATOM 883 C CA . ASP A 1 110 ? 11.873 10.379 -7.360 1.00 90.12 110 ASP A CA 1
ATOM 884 C C . ASP A 1 110 ? 10.596 11.046 -6.829 1.00 90.12 110 ASP A C 1
ATOM 886 O O . ASP A 1 110 ? 10.666 12.093 -6.191 1.00 90.12 110 ASP A O 1
ATOM 890 N N . ILE A 1 111 ? 9.435 10.390 -6.965 1.00 88.19 111 ILE A N 1
ATOM 891 C CA . ILE A 1 111 ? 8.154 10.914 -6.453 1.00 88.19 111 ILE A CA 1
ATOM 892 C C . ILE A 1 111 ? 8.193 11.093 -4.925 1.00 88.19 111 ILE A C 1
ATOM 894 O O . ILE A 1 111 ? 7.686 12.085 -4.398 1.00 88.19 111 ILE A O 1
ATOM 898 N N . ILE A 1 112 ? 8.780 10.140 -4.193 1.00 86.56 112 ILE A N 1
ATOM 899 C CA . ILE A 1 112 ? 8.894 10.222 -2.728 1.00 86.56 112 ILE A CA 1
ATOM 900 C C . ILE A 1 112 ? 9.857 11.338 -2.303 1.00 86.56 112 ILE A C 1
ATOM 902 O O . ILE A 1 112 ? 9.623 11.975 -1.282 1.00 86.56 112 ILE A O 1
ATOM 906 N N . GLN A 1 113 ? 10.933 11.575 -3.053 1.00 83.75 113 GLN A N 1
ATOM 907 C CA . GLN A 1 113 ? 11.900 12.635 -2.763 1.00 83.75 113 GLN A CA 1
ATOM 908 C C . GLN A 1 113 ? 11.360 14.027 -3.102 1.00 83.75 113 GLN A C 1
ATOM 910 O O . GLN A 1 113 ? 11.621 14.965 -2.353 1.00 83.75 113 GLN A O 1
ATOM 915 N N . GLU A 1 114 ? 10.572 14.159 -4.173 1.00 82.25 114 GLU A N 1
ATOM 916 C CA . GLU A 1 114 ? 9.848 15.394 -4.509 1.00 82.25 114 GLU A CA 1
ATOM 917 C C . GLU A 1 114 ? 8.859 15.788 -3.398 1.00 82.25 114 GLU A C 1
ATOM 919 O O . GLU A 1 114 ? 8.698 16.969 -3.087 1.00 82.25 114 GLU A O 1
ATOM 924 N N . LYS A 1 115 ? 8.229 14.801 -2.747 1.00 74.44 115 LYS A N 1
ATOM 925 C CA . LYS A 1 115 ? 7.397 15.011 -1.557 1.00 74.44 115 LYS A CA 1
ATOM 926 C C . LYS A 1 115 ? 8.259 14.936 -0.292 1.00 74.44 115 LYS A C 1
ATOM 928 O O . LYS A 1 115 ? 8.283 13.906 0.374 1.00 74.44 115 LYS A O 1
ATOM 933 N N . SER A 1 116 ? 8.936 16.027 0.080 1.00 62.19 116 SER A N 1
ATOM 934 C CA . SER A 1 116 ? 9.858 16.137 1.239 1.00 62.19 116 SER A CA 1
ATOM 935 C C . SER A 1 116 ? 9.391 15.434 2.530 1.00 62.19 116 SER A C 1
ATOM 937 O O . SER A 1 116 ? 10.189 14.875 3.281 1.00 62.19 116 SER A O 1
ATOM 939 N N . GLU A 1 117 ? 8.085 15.430 2.774 1.00 64.88 117 GLU A N 1
ATOM 940 C CA . GLU A 1 117 ? 7.384 14.806 3.902 1.00 64.88 117 GLU A CA 1
ATOM 941 C C . GLU A 1 117 ? 7.350 13.261 3.886 1.00 64.88 117 GLU A C 1
ATOM 943 O O . GLU A 1 117 ? 7.056 12.637 4.904 1.00 64.88 117 GLU A O 1
ATOM 948 N N . CYS A 1 118 ? 7.708 12.621 2.771 1.00 63.59 118 CYS A N 1
ATOM 949 C CA . CYS A 1 118 ? 7.725 11.162 2.597 1.00 63.59 118 CYS A CA 1
ATOM 950 C C . CYS A 1 118 ? 9.143 10.571 2.546 1.00 63.59 118 CYS A C 1
ATOM 952 O O . CYS A 1 118 ? 9.306 9.351 2.582 1.00 63.59 118 CYS A O 1
ATOM 954 N N . ALA A 1 119 ? 10.184 11.409 2.496 1.00 68.31 119 ALA A N 1
ATOM 955 C CA . ALA A 1 119 ? 11.571 10.971 2.324 1.00 68.31 119 ALA A CA 1
ATOM 956 C C . ALA A 1 119 ? 12.082 10.053 3.453 1.00 68.31 119 ALA A C 1
ATOM 958 O O . ALA A 1 119 ? 13.035 9.299 3.255 1.00 68.31 119 ALA A O 1
ATOM 959 N N . TRP A 1 120 ? 11.450 10.086 4.632 1.00 74.81 120 TRP A N 1
ATOM 960 C CA . TRP A 1 120 ? 11.777 9.205 5.757 1.00 74.81 120 TRP A CA 1
ATOM 961 C C . TRP A 1 120 ? 11.504 7.723 5.459 1.00 74.81 120 TRP A C 1
ATOM 963 O O . TRP A 1 120 ? 12.191 6.867 6.013 1.00 74.81 120 TRP A O 1
ATOM 973 N N . ILE A 1 121 ? 10.574 7.416 4.547 1.00 75.88 121 ILE A N 1
ATOM 974 C CA . ILE A 1 121 ? 10.195 6.040 4.183 1.00 75.88 121 ILE A CA 1
ATOM 975 C C . ILE A 1 121 ? 11.373 5.293 3.529 1.00 75.88 121 ILE A C 1
ATOM 977 O O . ILE A 1 121 ? 11.484 4.077 3.653 1.00 75.88 121 ILE A O 1
ATOM 981 N N . LEU A 1 122 ? 12.289 6.014 2.873 1.00 73.44 122 LEU A N 1
ATOM 982 C CA . LEU A 1 122 ? 13.425 5.439 2.141 1.00 73.44 122 LEU A CA 1
ATOM 983 C C . LEU A 1 122 ? 14.685 5.211 2.997 1.00 73.44 122 LEU A C 1
ATOM 985 O O . LEU A 1 122 ? 15.689 4.753 2.463 1.00 73.44 122 LEU A O 1
ATOM 989 N N . ARG A 1 123 ? 14.679 5.567 4.290 1.00 69.06 123 ARG A N 1
AT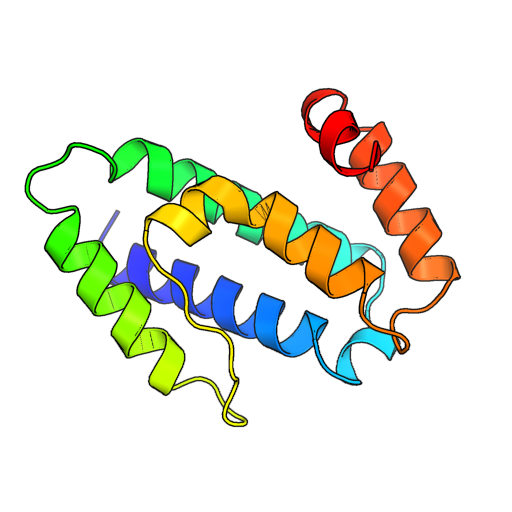OM 990 C CA . ARG A 1 123 ? 15.886 5.600 5.147 1.00 69.06 123 ARG A CA 1
ATOM 991 C C . ARG A 1 123 ? 16.158 4.308 5.941 1.00 69.06 123 ARG A C 1
ATOM 993 O O . ARG A 1 123 ? 16.859 4.379 6.948 1.00 69.06 123 ARG A O 1
ATOM 1000 N N . LYS A 1 124 ? 15.599 3.165 5.535 1.00 54.38 124 LYS A N 1
ATOM 1001 C CA . LYS A 1 124 ? 15.863 1.861 6.170 1.00 54.38 124 LYS A CA 1
ATOM 1002 C C . LYS A 1 124 ? 16.999 1.110 5.490 1.00 54.38 124 LYS A C 1
ATOM 1004 O O . LYS A 1 124 ? 16.997 1.065 4.241 1.00 54.38 124 LYS A O 1
#

pLDDT: mean 87.32, std 8.7, range [54.38, 95.56]

Secondary structure (DSSP, 8-state):
--HHHHHHHHHHHHHHHHHHTSGGGGG--HHHHHHHHHHHHHHHHHHHHHTTSTTHHHHHHHHHHHHTT-SS-------HHHHHTHHHHHHHHHHH-TTS-HHHHHHHHHHHHHSGGGGGGG--

Radius of gyration: 14.4 Å; chains: 1; bounding box: 37×31×35 Å

Organism: Biomphalaria glabrata (NCBI:txid6526)

InterPro domains:
  IPR035428 Fanconi anemia group F protein [PF11107] (6-103)

Sequence (124 aa):
MSAVIIIKNIFEFAKILSSASRDDVEKWNKASIQNALNWSEYCEEIYKHVIGQDFEDDVNQKVNQLTLFLEPVSCIRLSTESLGKAKYLLVETLLSNPKFPLSSKFILRDIIQEKSECAWILRK